Protein AF-A0AA35RG42-F1 (afdb_monomer)

Structure (mmCIF, N/CA/C/O backbone):
data_AF-A0AA35RG42-F1
#
_entry.id   AF-A0AA35RG42-F1
#
loop_
_atom_site.group_PDB
_atom_site.id
_atom_site.type_symbol
_atom_site.label_atom_id
_atom_site.label_alt_id
_atom_site.label_comp_id
_atom_site.label_asym_id
_atom_site.label_entity_id
_atom_site.label_seq_id
_atom_site.pdbx_PDB_ins_code
_atom_site.Cartn_x
_atom_site.Cartn_y
_atom_site.Cartn_z
_atom_site.occupancy
_atom_site.B_iso_or_equiv
_atom_site.auth_seq_id
_atom_site.auth_comp_id
_atom_site.auth_asym_id
_atom_site.auth_atom_id
_atom_site.pdbx_PDB_model_num
ATOM 1 N N . MET A 1 1 ? 3.889 11.584 -10.795 1.00 48.56 1 MET A N 1
ATOM 2 C CA . MET A 1 1 ? 5.345 11.611 -10.540 1.00 48.56 1 MET A CA 1
ATOM 3 C C . MET A 1 1 ? 5.701 13.025 -10.111 1.00 48.56 1 MET A C 1
ATOM 5 O O . MET A 1 1 ? 5.365 13.944 -10.849 1.00 48.56 1 MET A O 1
ATOM 9 N N . GLN A 1 2 ? 6.267 13.225 -8.919 1.00 54.19 2 GLN A N 1
ATOM 10 C CA . GLN A 1 2 ? 6.822 14.536 -8.549 1.00 54.19 2 GLN A CA 1
ATOM 11 C C . GLN A 1 2 ? 8.264 14.652 -9.061 1.00 54.19 2 GLN A C 1
ATOM 13 O O . GLN A 1 2 ? 8.915 13.640 -9.318 1.00 54.19 2 GLN A O 1
ATOM 18 N N . ALA A 1 3 ? 8.753 15.884 -9.215 1.00 53.75 3 ALA A N 1
ATOM 19 C CA . ALA A 1 3 ? 9.957 16.242 -9.972 1.00 53.75 3 ALA A CA 1
ATOM 20 C C . ALA A 1 3 ? 11.309 15.705 -9.429 1.00 53.75 3 ALA A C 1
ATOM 22 O O . ALA A 1 3 ? 12.350 16.092 -9.942 1.00 53.75 3 ALA A O 1
ATOM 23 N N . ASN A 1 4 ? 11.322 14.812 -8.431 1.00 77.81 4 ASN A N 1
ATOM 24 C CA . ASN A 1 4 ? 12.541 14.327 -7.766 1.00 77.81 4 ASN A CA 1
ATOM 25 C C . ASN A 1 4 ? 12.570 12.799 -7.533 1.00 77.81 4 ASN A C 1
ATOM 27 O O . ASN A 1 4 ? 13.040 12.326 -6.504 1.00 77.81 4 ASN A O 1
ATOM 31 N N . GLY A 1 5 ? 11.983 12.002 -8.434 1.00 75.75 5 GLY A N 1
ATOM 32 C CA . GLY A 1 5 ? 11.952 10.538 -8.271 1.00 75.75 5 GLY A CA 1
ATOM 33 C C . GLY A 1 5 ? 11.038 10.045 -7.139 1.00 75.75 5 GLY A C 1
ATOM 34 O O . GLY A 1 5 ? 11.085 8.876 -6.769 1.00 75.75 5 GLY A O 1
ATOM 35 N N . THR A 1 6 ? 10.185 10.919 -6.598 1.00 83.44 6 THR A N 1
ATOM 36 C CA . THR A 1 6 ? 9.179 10.567 -5.593 1.00 83.44 6 THR A CA 1
ATOM 37 C C . THR A 1 6 ? 7.913 10.041 -6.266 1.00 83.44 6 THR A C 1
ATOM 39 O O . THR A 1 6 ? 7.288 10.715 -7.100 1.00 83.44 6 THR A O 1
ATOM 42 N N . TYR A 1 7 ? 7.513 8.840 -5.859 1.00 80.88 7 TYR A N 1
ATOM 43 C CA . TYR A 1 7 ? 6.262 8.203 -6.249 1.00 80.88 7 TYR A CA 1
ATOM 44 C C . TYR A 1 7 ? 5.266 8.357 -5.104 1.00 80.88 7 TYR A C 1
ATOM 46 O O . TYR A 1 7 ? 5.555 7.990 -3.971 1.00 80.88 7 TYR A O 1
ATOM 54 N N . VAL A 1 8 ? 4.106 8.939 -5.401 1.00 85.94 8 VAL A N 1
ATOM 55 C CA . VAL A 1 8 ? 3.035 9.174 -4.428 1.00 85.94 8 VAL A CA 1
ATOM 56 C C . VAL A 1 8 ? 1.784 8.489 -4.951 1.00 85.94 8 VAL A C 1
ATOM 58 O O . VAL A 1 8 ? 1.377 8.751 -6.084 1.00 85.94 8 VAL A O 1
ATOM 61 N N . ALA A 1 9 ? 1.191 7.630 -4.128 1.00 84.19 9 ALA A N 1
ATOM 62 C CA . ALA A 1 9 ? -0.137 7.075 -4.343 1.00 84.19 9 ALA A CA 1
ATOM 63 C C . ALA A 1 9 ? -1.102 7.733 -3.351 1.00 84.19 9 ALA A C 1
ATOM 65 O O . ALA A 1 9 ? -0.758 7.919 -2.186 1.00 84.19 9 ALA A O 1
ATOM 66 N N . ASN A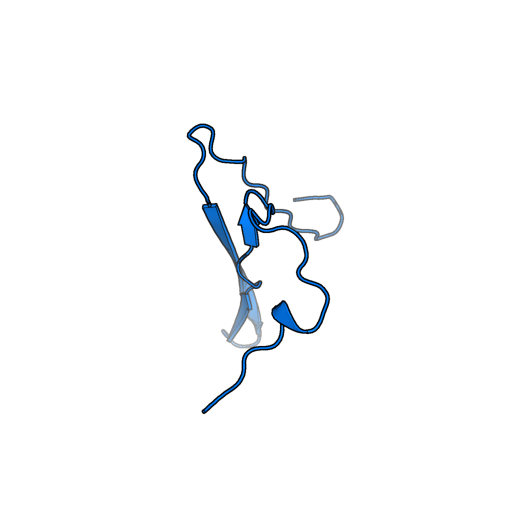 1 10 ? -2.288 8.106 -3.824 1.00 86.00 10 ASN A N 1
ATOM 67 C CA . ASN A 1 10 ? -3.348 8.664 -2.993 1.00 86.00 10 ASN A CA 1
ATOM 68 C C . ASN A 1 10 ? -4.663 7.959 -3.344 1.00 86.00 10 ASN A C 1
ATOM 70 O O . ASN A 1 10 ? -4.951 7.747 -4.522 1.00 86.00 10 ASN A O 1
ATOM 74 N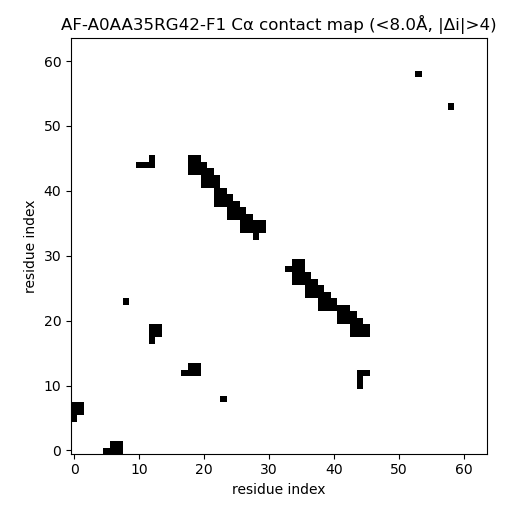 N . MET A 1 11 ? -5.425 7.595 -2.318 1.00 87.62 11 MET A N 1
ATOM 75 C CA . MET A 1 11 ? -6.723 6.935 -2.402 1.00 87.62 11 MET A CA 1
ATOM 76 C C . MET A 1 11 ? -7.723 7.757 -1.585 1.00 87.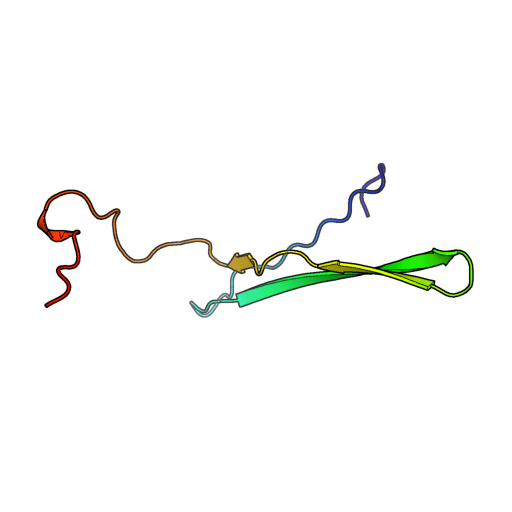62 11 MET A C 1
ATOM 78 O O . MET A 1 11 ? -7.434 8.163 -0.460 1.00 87.62 11 MET A O 1
ATOM 82 N N . SER A 1 12 ? -8.905 8.006 -2.144 1.00 89.25 12 SER A N 1
ATOM 83 C CA . SER A 1 12 ? -9.985 8.702 -1.442 1.00 89.25 12 SER A CA 1
ATOM 84 C C . SER A 1 12 ? -10.662 7.790 -0.420 1.00 89.25 12 SER A C 1
ATOM 86 O O . SER A 1 12 ? -10.887 6.614 -0.698 1.00 89.25 12 SER A O 1
ATOM 88 N N . ILE A 1 13 ? -11.057 8.354 0.723 1.00 87.94 13 ILE A N 1
ATOM 89 C CA . ILE A 1 13 ? -11.860 7.652 1.733 1.00 87.94 13 ILE A CA 1
ATOM 90 C C . ILE A 1 13 ? -13.193 7.196 1.102 1.00 87.94 13 ILE A C 1
ATOM 92 O O . ILE A 1 13 ? -13.848 8.015 0.448 1.00 87.94 13 ILE A O 1
ATOM 96 N N . PRO A 1 14 ? -13.616 5.930 1.285 1.00 87.31 14 PRO A N 1
ATOM 97 C CA . PRO A 1 14 ? -14.890 5.440 0.762 1.00 87.31 14 PRO A CA 1
ATOM 98 C C . PRO A 1 14 ? -16.087 6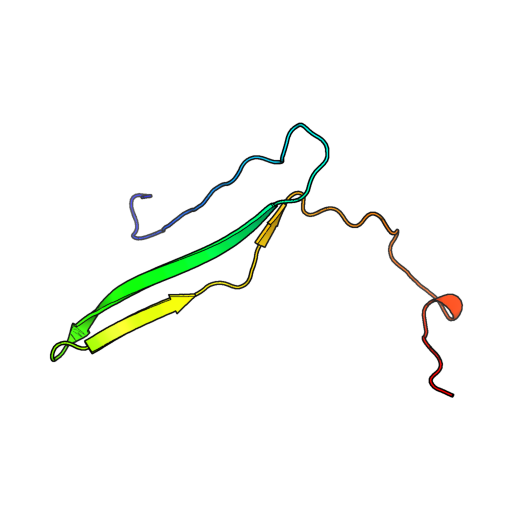.237 1.297 1.00 87.31 14 PRO A C 1
ATOM 100 O O . PRO A 1 14 ? -16.278 6.356 2.506 1.00 87.31 14 PRO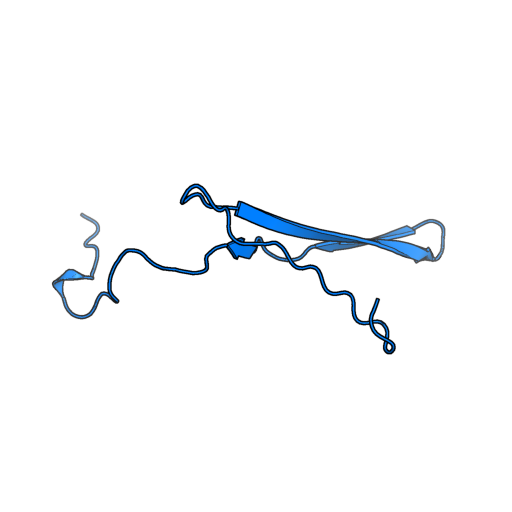 A O 1
ATOM 103 N N . SER A 1 15 ? -16.937 6.743 0.398 1.00 83.94 15 SER A N 1
ATOM 104 C CA . SER A 1 15 ? -18.102 7.572 0.750 1.00 83.94 15 SER A CA 1
ATOM 105 C C . SER A 1 15 ? -19.208 6.822 1.498 1.00 83.94 15 SER A C 1
ATOM 107 O O . SER A 1 15 ? -20.048 7.449 2.134 1.00 83.94 15 SER A O 1
ATOM 109 N N . GLU A 1 16 ? -19.215 5.490 1.437 1.00 85.88 16 GLU A N 1
ATOM 110 C CA . GLU A 1 16 ? -20.251 4.629 2.027 1.00 85.88 16 GLU A CA 1
ATOM 111 C C . GLU A 1 16 ? -19.902 4.141 3.448 1.00 85.88 16 GLU A C 1
ATOM 113 O O . GLU A 1 16 ? -20.503 3.194 3.946 1.00 85.88 16 GLU A O 1
ATOM 118 N N . GLY A 1 17 ? -18.930 4.773 4.121 1.00 82.12 17 GLY A N 1
ATOM 119 C CA . GLY A 1 17 ? -18.543 4.407 5.493 1.00 82.12 17 GLY A CA 1
ATOM 120 C C . GLY A 1 17 ? -17.745 3.101 5.587 1.00 82.12 17 GLY A C 1
ATOM 121 O O . GLY A 1 17 ? -17.779 2.421 6.610 1.00 82.12 17 GLY A O 1
ATOM 122 N N . GLY A 1 18 ? -17.050 2.741 4.507 1.00 85.88 18 GLY A N 1
ATOM 123 C CA . GLY A 1 18 ? -16.217 1.548 4.416 1.00 85.88 18 GLY A CA 1
ATOM 124 C C . GLY A 1 18 ? -14.729 1.821 4.614 1.00 85.88 18 GLY A C 1
ATOM 125 O O . GLY A 1 18 ? -14.275 2.959 4.726 1.00 85.88 18 GLY A O 1
ATOM 126 N N . TRP A 1 19 ? -13.968 0.732 4.585 1.00 88.50 19 TRP A N 1
ATOM 127 C CA . TRP A 1 19 ? -12.516 0.739 4.671 1.00 88.50 19 TRP A CA 1
ATOM 128 C C . TRP A 1 19 ? -11.901 0.341 3.335 1.00 88.50 19 TRP A C 1
ATOM 130 O O . TRP A 1 19 ? -12.449 -0.487 2.607 1.00 88.50 19 TRP A O 1
ATOM 140 N N . SER A 1 20 ? -10.748 0.908 3.001 1.00 90.25 20 SER A N 1
ATOM 141 C CA . SER A 1 20 ? -9.946 0.479 1.854 1.00 90.25 20 SER A CA 1
ATOM 142 C C . SER 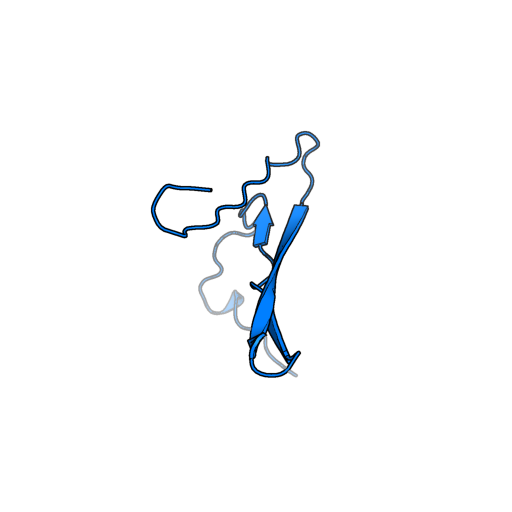A 1 20 ? -8.508 0.254 2.278 1.00 90.25 20 SER A C 1
ATOM 144 O O . SER A 1 20 ? -7.896 1.118 2.895 1.00 90.25 20 SER A O 1
ATOM 146 N N . GLY A 1 21 ? -7.980 -0.922 1.950 1.00 91.19 21 GLY A N 1
ATOM 147 C CA . GLY A 1 21 ? -6.580 -1.272 2.143 1.00 91.19 21 GLY A CA 1
ATOM 148 C C . GLY A 1 21 ? -5.851 -1.272 0.807 1.00 91.19 21 GLY A C 1
ATOM 149 O O . GLY A 1 21 ? -6.347 -1.847 -0.161 1.00 91.19 21 GLY A O 1
ATOM 150 N N . PHE A 1 22 ? -4.677 -0.659 0.741 1.00 91.69 22 PHE A N 1
ATOM 151 C CA . PHE A 1 22 ? -3.824 -0.708 -0.442 1.00 91.69 22 PHE A CA 1
ATOM 152 C C . PHE A 1 22 ? -2.353 -0.821 -0.053 1.00 91.69 22 PHE A C 1
ATOM 154 O O . PHE A 1 22 ? -1.948 -0.418 1.030 1.00 91.69 22 PHE A O 1
ATOM 161 N N . PHE A 1 23 ? -1.535 -1.361 -0.945 1.00 94.38 23 PHE A N 1
ATOM 162 C CA . PHE A 1 23 ? -0.080 -1.342 -0.833 1.00 94.38 23 PHE A CA 1
ATOM 163 C C . PHE A 1 23 ? 0.505 -0.972 -2.193 1.00 94.38 23 PHE A C 1
ATOM 165 O O . PHE A 1 23 ? -0.169 -1.075 -3.221 1.00 94.38 23 PHE A O 1
ATOM 172 N N . ILE A 1 24 ? 1.747 -0.508 -2.202 1.00 92.75 24 ILE A N 1
ATOM 173 C CA . ILE A 1 24 ? 2.453 -0.157 -3.429 1.00 92.75 24 ILE A CA 1
ATOM 174 C C . ILE A 1 24 ? 3.454 -1.269 -3.714 1.00 92.75 24 ILE A C 1
ATOM 176 O O . ILE A 1 24 ? 4.271 -1.588 -2.853 1.00 92.75 24 ILE A O 1
ATOM 180 N N . GLN A 1 25 ? 3.405 -1.815 -4.927 1.00 94.31 25 GLN A N 1
ATOM 181 C CA . GLN A 1 25 ? 4.403 -2.733 -5.466 1.00 94.31 25 GLN A CA 1
ATOM 182 C C . GLN A 1 25 ? 5.089 -2.066 -6.654 1.00 94.31 25 GLN A C 1
ATOM 184 O O . GLN A 1 25 ? 4.430 -1.585 -7.578 1.00 94.31 25 GLN A O 1
ATOM 189 N N . MET A 1 26 ? 6.414 -2.008 -6.612 1.00 92.12 26 MET A N 1
ATOM 190 C CA . MET A 1 26 ? 7.237 -1.417 -7.660 1.00 92.12 26 MET A CA 1
ATOM 191 C C . MET A 1 26 ? 8.250 -2.438 -8.154 1.00 92.12 26 MET A C 1
ATOM 193 O O . MET A 1 26 ? 8.921 -3.091 -7.357 1.00 92.12 26 MET A O 1
ATOM 197 N N . THR A 1 27 ? 8.389 -2.521 -9.473 1.00 94.31 27 THR A N 1
ATOM 198 C CA . THR A 1 27 ? 9.374 -3.371 -10.142 1.00 94.31 27 THR A CA 1
ATOM 199 C C . THR A 1 27 ? 10.333 -2.514 -10.956 1.00 94.31 27 THR A C 1
ATOM 201 O O . THR A 1 27 ? 9.892 -1.712 -11.783 1.00 94.31 27 THR A O 1
ATOM 204 N N . PHE A 1 28 ? 11.635 -2.709 -10.766 1.00 90.94 28 PHE A N 1
ATOM 205 C CA . PHE A 1 28 ? 12.683 -2.044 -11.539 1.00 90.94 28 PHE A CA 1
ATOM 206 C C . PHE A 1 28 ? 13.564 -3.076 -12.236 1.00 90.94 28 PHE A C 1
ATOM 208 O O . PHE A 1 28 ? 13.891 -4.113 -11.660 1.00 90.94 28 PHE A O 1
ATOM 215 N N . ALA A 1 29 ? 13.985 -2.773 -13.465 1.00 94.38 29 ALA A N 1
ATOM 216 C CA . ALA A 1 29 ? 14.979 -3.584 -14.155 1.00 94.38 29 ALA A CA 1
ATOM 217 C C . ALA A 1 29 ? 16.332 -3.482 -13.432 1.00 94.38 29 ALA A C 1
ATOM 219 O O . ALA A 1 29 ? 16.854 -2.384 -13.221 1.00 94.38 29 ALA A O 1
ATOM 220 N N . GLY A 1 30 ? 16.884 -4.629 -13.051 1.00 91.75 30 GLY A N 1
ATOM 221 C CA . GLY A 1 30 ? 18.220 -4.768 -12.490 1.00 91.75 30 GLY A CA 1
ATOM 222 C C . GLY A 1 30 ? 19.231 -5.273 -13.529 1.00 91.75 30 GLY A C 1
ATOM 223 O O . GLY A 1 30 ? 18.871 -5.628 -14.653 1.00 91.75 30 GLY A O 1
ATOM 224 N N . PRO A 1 31 ? 20.530 -5.314 -13.191 1.00 94.56 31 PRO A N 1
ATOM 225 C CA . PRO A 1 31 ? 21.553 -5.874 -14.071 1.00 94.56 31 PRO A CA 1
ATOM 226 C C . PRO A 1 31 ? 21.322 -7.366 -14.353 1.00 94.56 31 PRO A C 1
ATOM 228 O O . PRO A 1 31 ? 20.815 -8.081 -13.492 1.00 94.56 31 PRO A O 1
ATOM 231 N N . ARG A 1 32 ? 21.791 -7.862 -15.508 1.00 93.19 32 ARG A N 1
ATOM 232 C CA . ARG A 1 32 ? 21.764 -9.300 -15.864 1.00 93.19 32 ARG A CA 1
ATOM 233 C C . ARG A 1 32 ? 20.356 -9.914 -15.797 1.00 93.19 32 ARG A C 1
ATOM 235 O O . ARG A 1 32 ? 20.180 -10.968 -15.196 1.00 93.19 32 ARG A O 1
ATOM 242 N N . ASP A 1 33 ? 19.374 -9.216 -16.366 1.00 91.62 33 ASP A N 1
ATOM 243 C CA . ASP A 1 33 ? 17.970 -9.649 -16.432 1.00 91.62 33 ASP A CA 1
ATOM 244 C C . ASP A 1 33 ? 17.330 -9.931 -15.059 1.00 91.62 33 ASP A C 1
ATOM 246 O O . ASP A 1 33 ? 16.370 -10.692 -14.942 1.00 91.62 33 ASP A O 1
ATOM 250 N N . THR A 1 34 ? 17.852 -9.308 -13.998 1.00 95.25 34 THR A N 1
ATOM 251 C CA . THR A 1 34 ? 17.241 -9.363 -12.665 1.00 95.25 34 THR A CA 1
ATOM 252 C C . THR A 1 34 ? 16.145 -8.312 -12.524 1.00 95.25 34 THR A C 1
ATOM 254 O O . THR A 1 34 ? 16.118 -7.311 -13.241 1.00 95.25 34 THR A O 1
ATOM 257 N N . VAL A 1 35 ? 15.234 -8.525 -11.576 1.00 96.00 35 VAL A N 1
ATOM 258 C CA . VAL A 1 35 ? 14.173 -7.571 -11.237 1.00 96.00 35 VAL A CA 1
ATOM 259 C C . VAL A 1 35 ? 14.314 -7.205 -9.769 1.00 96.00 35 VAL A C 1
ATOM 261 O O . VAL A 1 35 ? 14.362 -8.083 -8.909 1.00 96.00 35 VAL A O 1
ATOM 264 N N . PHE A 1 36 ? 14.390 -5.908 -9.480 1.00 94.81 36 PHE A N 1
ATOM 265 C CA . PHE A 1 36 ? 14.255 -5.409 -8.119 1.00 94.81 36 PHE A CA 1
ATOM 266 C C . PHE A 1 36 ? 12.782 -5.190 -7.821 1.00 94.81 36 PHE A C 1
ATOM 268 O O . PHE A 1 36 ? 12.104 -4.457 -8.542 1.00 94.81 36 PHE A O 1
ATOM 275 N N . GLU A 1 37 ? 12.308 -5.804 -6.748 1.00 95.00 37 GLU A N 1
ATOM 276 C CA . GLU A 1 37 ? 10.943 -5.660 -6.272 1.00 95.00 37 GLU A CA 1
ATOM 277 C C . GLU A 1 37 ? 10.938 -4.962 -4.915 1.00 95.00 37 GLU A C 1
ATOM 279 O O . GLU A 1 37 ? 11.711 -5.296 -4.015 1.00 95.00 37 GLU A O 1
ATOM 284 N N . PHE A 1 38 ? 10.067 -3.968 -4.787 1.00 92.75 38 PHE A N 1
ATOM 285 C CA . PHE A 1 38 ? 9.841 -3.236 -3.552 1.00 92.75 38 PHE A CA 1
ATOM 286 C C . PHE A 1 38 ? 8.345 -3.188 -3.258 1.00 92.75 38 PHE A C 1
ATOM 288 O O . PHE A 1 38 ? 7.552 -2.802 -4.118 1.00 92.75 38 PHE A O 1
ATOM 295 N N . THR A 1 39 ? 7.977 -3.533 -2.026 1.00 94.69 39 THR A N 1
ATOM 296 C CA . THR A 1 39 ? 6.602 -3.465 -1.528 1.00 94.69 39 THR A CA 1
ATOM 297 C C . THR A 1 39 ? 6.524 -2.613 -0.271 1.00 94.69 39 THR A C 1
ATOM 299 O O . THR A 1 39 ? 7.362 -2.746 0.624 1.00 94.69 39 THR A O 1
ATOM 302 N N . THR A 1 40 ? 5.490 -1.785 -0.157 1.00 93.31 40 THR A N 1
ATOM 303 C CA . THR A 1 40 ? 5.156 -1.118 1.109 1.00 93.31 40 THR A CA 1
ATOM 304 C C . THR A 1 40 ? 4.308 -2.025 1.997 1.00 93.31 40 THR A C 1
ATOM 306 O O . THR A 1 40 ? 3.711 -2.994 1.531 1.00 93.31 40 THR A O 1
ATOM 309 N N . GLN A 1 41 ? 4.191 -1.676 3.279 1.00 93.62 41 GLN A N 1
ATOM 310 C CA . GLN A 1 41 ? 3.128 -2.229 4.120 1.00 93.62 41 GLN A CA 1
ATOM 311 C C . GLN A 1 41 ? 1.749 -1.795 3.598 1.00 93.62 41 GLN A C 1
ATOM 313 O O . GLN A 1 41 ? 1.639 -0.826 2.834 1.00 93.62 41 GLN A O 1
ATOM 318 N N . VAL A 1 42 ? 0.707 -2.517 4.016 1.00 92.56 42 VAL A N 1
ATOM 319 C CA . VAL A 1 42 ? -0.681 -2.145 3.731 1.00 92.56 42 VAL A CA 1
ATOM 320 C C . VAL A 1 42 ? -1.000 -0.838 4.449 1.00 92.56 42 VAL A C 1
ATOM 322 O O . VAL A 1 42 ? -0.795 -0.710 5.653 1.00 92.56 42 VAL A O 1
ATOM 325 N N . ASN A 1 43 ? -1.519 0.123 3.701 1.00 92.25 43 ASN A N 1
ATOM 326 C CA . ASN A 1 43 ? -2.123 1.335 4.212 1.00 92.25 43 ASN A CA 1
ATOM 327 C C . ASN A 1 43 ? -3.644 1.175 4.193 1.00 92.25 43 ASN A C 1
ATOM 329 O O . ASN A 1 43 ? -4.207 0.737 3.190 1.00 92.25 43 ASN A O 1
ATOM 333 N N . ILE A 1 44 ? -4.291 1.500 5.308 1.00 90.69 44 ILE A N 1
ATOM 334 C CA . ILE A 1 44 ? -5.733 1.369 5.491 1.00 90.69 44 ILE A CA 1
ATOM 335 C C . ILE A 1 44 ? -6.325 2.774 5.633 1.00 90.69 44 ILE A C 1
ATOM 337 O O . ILE A 1 44 ? -5.834 3.571 6.427 1.00 90.69 44 ILE A O 1
ATOM 341 N N . ILE A 1 45 ? -7.380 3.068 4.873 1.00 92.12 45 ILE A N 1
ATOM 342 C CA . ILE A 1 45 ? -8.116 4.334 4.930 1.00 92.12 45 ILE A CA 1
ATOM 343 C C . ILE A 1 45 ? -9.601 4.096 5.251 1.00 92.12 45 ILE A C 1
ATOM 345 O O . ILE A 1 45 ? -10.185 3.152 4.706 1.00 92.12 45 ILE A O 1
ATOM 349 N N . PRO A 1 46 ? -10.236 4.952 6.074 1.00 89.38 46 PRO A N 1
ATOM 350 C CA . PRO A 1 46 ? -9.637 6.071 6.822 1.00 89.38 46 PRO A CA 1
ATOM 351 C C . PRO A 1 46 ? -8.755 5.592 7.990 1.00 89.38 46 PRO A C 1
ATOM 353 O O . PRO A 1 46 ? -9.060 4.581 8.589 1.00 89.38 46 PRO A O 1
ATOM 356 N N . ASP A 1 47 ? -7.691 6.307 8.362 1.00 84.50 47 ASP A N 1
ATOM 357 C CA . ASP A 1 47 ? -6.854 5.936 9.523 1.00 84.50 47 ASP A CA 1
ATOM 358 C C . ASP A 1 47 ? -7.519 6.369 10.845 1.00 84.50 47 ASP A C 1
ATOM 360 O O . ASP A 1 47 ? -7.132 7.353 11.476 1.00 84.50 47 ASP A O 1
ATOM 364 N N . THR A 1 48 ? -8.620 5.703 11.207 1.00 83.06 48 THR A N 1
ATOM 365 C CA . THR A 1 48 ? -9.424 6.035 12.393 1.00 83.06 48 THR A CA 1
ATOM 366 C C . THR A 1 48 ? -9.664 4.816 13.269 1.00 83.06 48 THR A C 1
ATOM 368 O O . THR A 1 48 ? -10.413 3.915 12.897 1.00 83.06 48 THR A O 1
ATOM 371 N N . PHE A 1 49 ? -9.117 4.809 14.481 1.00 78.06 49 PHE A N 1
ATOM 372 C CA . PHE A 1 49 ? -9.490 3.810 15.479 1.00 78.06 49 PHE A CA 1
ATOM 373 C C . PHE A 1 49 ? -10.874 4.127 16.058 1.00 78.06 49 PHE A C 1
ATOM 375 O O . PHE A 1 49 ? -11.106 5.204 16.598 1.00 78.06 49 PHE A O 1
ATOM 382 N N . TYR A 1 50 ? -11.803 3.171 15.961 1.00 76.56 50 TYR A N 1
ATOM 383 C CA . TYR A 1 50 ? -13.139 3.291 16.568 1.00 76.56 50 TYR A CA 1
ATOM 384 C C . TYR A 1 50 ? -13.145 3.077 18.084 1.00 76.56 50 TYR A C 1
ATOM 386 O O . TYR A 1 50 ? -14.174 3.273 18.731 1.00 76.56 50 TYR A O 1
ATOM 394 N N . TYR A 1 51 ? -12.012 2.670 18.648 1.00 80.06 51 TYR A N 1
ATOM 395 C CA . TYR A 1 51 ? -11.848 2.478 20.077 1.00 80.06 51 TYR A CA 1
ATOM 396 C C . TYR A 1 51 ? -10.980 3.605 20.628 1.00 80.06 51 TYR A C 1
ATOM 398 O O . TYR A 1 51 ? -9.973 3.941 20.003 1.00 80.06 51 TYR A O 1
ATOM 406 N N . PRO A 1 52 ? -11.359 4.197 21.771 1.00 81.00 52 PRO A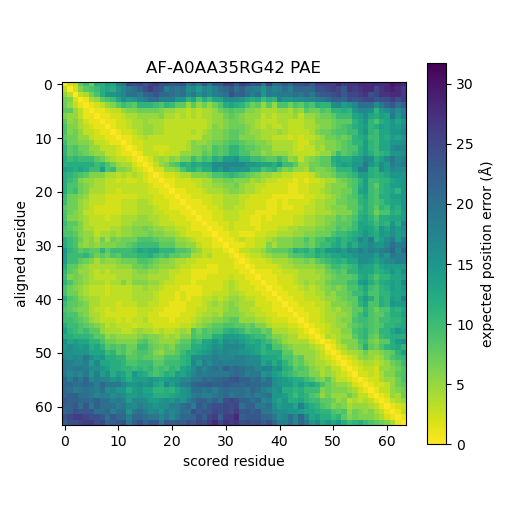 N 1
ATOM 407 C CA . PRO A 1 52 ? -10.492 5.142 22.451 1.00 81.00 52 PRO A CA 1
ATOM 408 C C . PRO A 1 52 ? -9.203 4.447 22.892 1.00 81.00 52 PRO A C 1
ATOM 410 O O . PRO A 1 52 ? -9.182 3.229 23.099 1.00 81.00 52 PRO A O 1
ATOM 413 N N . ASP A 1 53 ? -8.147 5.237 23.074 1.00 81.62 53 ASP A N 1
ATOM 414 C CA . ASP A 1 53 ? -6.895 4.736 23.625 1.00 81.62 53 ASP A CA 1
ATOM 415 C C . ASP A 1 53 ? -7.153 4.052 24.970 1.00 81.62 53 ASP A C 1
ATOM 417 O O . ASP A 1 53 ? -7.769 4.605 25.885 1.00 81.62 53 ASP A O 1
ATOM 421 N N . CYS A 1 54 ? -6.698 2.807 25.064 1.00 84.62 54 CYS A N 1
ATOM 422 C CA . CYS A 1 54 ? -6.844 2.006 26.263 1.00 84.62 54 CYS A CA 1
ATOM 423 C C . CYS A 1 54 ? -5.678 2.320 27.212 1.00 84.62 54 CYS A C 1
ATOM 425 O O . CYS A 1 54 ? -4.508 2.150 26.855 1.00 84.62 54 CYS A O 1
ATOM 427 N N . HIS A 1 55 ? -5.987 2.748 28.436 1.00 86.12 55 HIS A N 1
ATOM 428 C CA . HIS A 1 55 ? -5.016 2.974 29.505 1.00 86.12 55 HIS A CA 1
ATOM 429 C C . HIS A 1 55 ? -5.453 2.252 30.780 1.00 86.12 55 HIS A C 1
ATOM 431 O O . HIS A 1 55 ? -6.641 2.088 30.997 1.00 86.12 55 HIS A O 1
ATOM 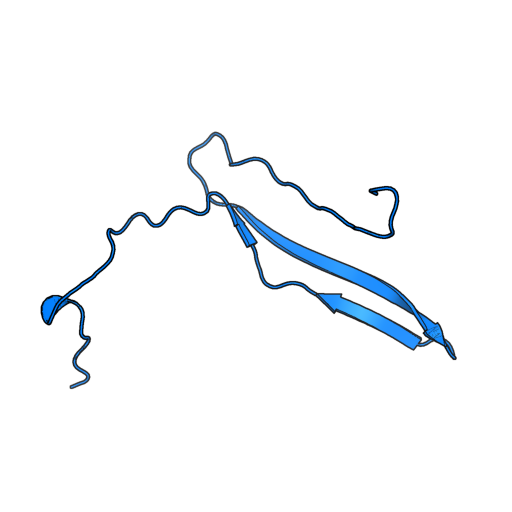437 N N . GLY A 1 56 ? -4.510 1.864 31.642 1.00 83.25 56 GLY A N 1
ATOM 438 C CA . GLY A 1 56 ? -4.832 1.259 32.940 1.00 83.25 56 GLY A CA 1
ATOM 439 C C . GLY A 1 56 ? -4.763 -0.270 32.974 1.00 83.25 56 GLY A C 1
ATOM 440 O O . GLY A 1 56 ? -4.275 -0.921 32.048 1.00 83.25 56 GLY A O 1
ATOM 441 N N . ALA A 1 57 ? -5.184 -0.840 34.104 1.00 81.56 57 ALA A N 1
ATOM 442 C CA . ALA A 1 57 ? -5.094 -2.277 34.381 1.00 81.56 57 ALA A CA 1
ATOM 443 C C . ALA A 1 57 ? -6.137 -3.087 33.589 1.00 81.56 57 ALA A C 1
ATOM 445 O O . ALA A 1 57 ? -5.886 -4.227 33.211 1.00 81.56 57 ALA A O 1
ATOM 446 N N . GLU A 1 58 ? -7.273 -2.469 33.279 1.00 78.38 58 GLU A N 1
ATOM 447 C CA . GLU A 1 58 ? -8.369 -2.983 32.458 1.00 78.38 58 GLU A CA 1
ATOM 448 C C . GLU A 1 58 ? -7.972 -3.265 31.000 1.00 78.38 58 GLU A C 1
ATOM 450 O O . GLU A 1 58 ? -8.659 -4.009 30.305 1.00 78.38 58 GLU A O 1
ATOM 455 N N . CYS A 1 59 ? -6.846 -2.709 30.548 1.00 79.75 59 CYS A N 1
ATOM 456 C CA . CYS A 1 59 ? -6.315 -2.882 29.197 1.00 79.75 59 CYS A CA 1
ATOM 457 C C . CYS A 1 59 ? -5.314 -4.035 29.073 1.00 79.75 59 CYS A C 1
ATOM 459 O O . CYS A 1 59 ? -4.843 -4.325 27.972 1.00 79.75 59 CYS A O 1
ATOM 461 N N . GLN A 1 60 ? -4.944 -4.679 30.184 1.00 80.31 60 GLN A N 1
ATOM 462 C CA . GLN A 1 60 ? -3.984 -5.778 30.176 1.00 80.31 60 GLN A CA 1
ATOM 463 C C . GLN A 1 60 ? -4.714 -7.112 30.008 1.00 80.31 60 GLN A C 1
ATOM 465 O O . GLN A 1 60 ? -5.488 -7.531 30.865 1.00 80.31 60 GLN A O 1
ATOM 470 N N . GLY A 1 61 ? -4.452 -7.808 28.900 1.00 77.94 61 GLY A N 1
ATOM 471 C CA . GLY A 1 61 ? -4.921 -9.179 28.721 1.00 77.94 61 GLY A CA 1
ATOM 472 C C . GLY A 1 61 ? -4.206 -10.123 29.689 1.00 77.94 61 GLY A C 1
ATOM 473 O O . GLY A 1 61 ? -2.978 -10.203 29.684 1.00 77.94 61 GLY A O 1
ATOM 474 N N . HIS A 1 62 ? -4.958 -10.859 30.506 1.00 76.38 62 HIS A N 1
ATOM 475 C CA . HIS A 1 62 ? -4.419 -11.973 31.284 1.00 76.38 62 HIS A CA 1
ATOM 476 C C . HIS A 1 62 ? -4.566 -13.276 30.499 1.00 76.38 62 HIS A C 1
ATOM 478 O O . HIS A 1 62 ? -5.673 -13.695 30.168 1.00 76.38 62 HIS A O 1
ATOM 484 N N . LEU A 1 63 ? -3.429 -13.904 30.195 1.00 71.44 63 LEU A N 1
ATOM 485 C CA . LEU A 1 63 ? -3.390 -15.285 29.726 1.00 71.44 63 LEU A CA 1
ATOM 486 C C . LEU A 1 63 ? -3.579 -16.202 30.941 1.00 71.44 63 LEU A C 1
ATOM 488 O O . LEU A 1 63 ? -2.871 -16.040 31.935 1.00 71.44 63 LEU A O 1
ATOM 492 N N . LEU A 1 64 ? -4.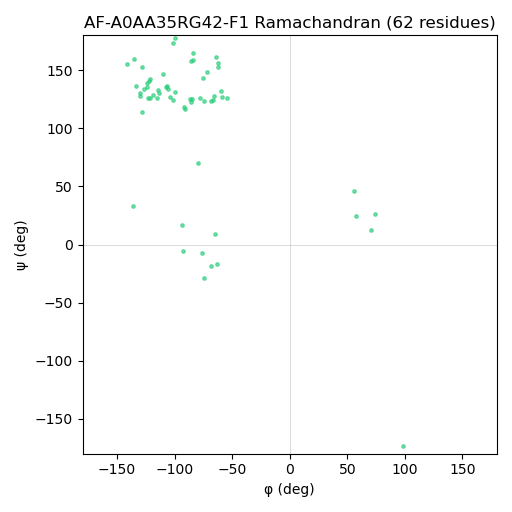567 -17.098 30.853 1.00 56.84 64 LEU A N 1
ATOM 493 C CA . LEU A 1 64 ? -4.867 -18.121 31.861 1.00 56.84 64 LEU A CA 1
ATOM 494 C C . LEU A 1 64 ? -3.783 -19.202 31.911 1.00 56.84 64 LEU A C 1
ATOM 496 O O . LEU A 1 64 ? -3.271 -19.567 30.827 1.00 56.84 64 LEU A O 1
#

Radius of gyration: 19.45 Å; Cα contacts (8 Å, |Δi|>4): 56; chains: 1; bounding box: 42×34×51 Å

InterPro domains:
  IPR009199 PhoPQ-activated pathogenicity-related protein, PqaA type [PTHR31497] (3-63)

Mean predicted aligned error: 8.71 Å

Sequence (64 aa):
MQANGTYVANMSIPSEGGWSGFFIQMTFAGPRDTVFEFTTQVNIIPDTFYYPDCHGAECQGHLL

pLDDT: mean 85.0, std 10.19, range [48.56, 96.0]

Secondary structure (DSSP, 8-state):
--TTS------PPPTTS--EEE--EEEEEPSTT-EEEEEPPPEEES---SSPPP-SGGGPPPP-

Organism: Geodia barretti (NCBI:txid519541)

Foldseek 3Di:
DDPPPDDDDDDDADPVPDKDKDKDWDWDQDPPRDIDIDIDPIDMPPPDDPDPDDDDPVPDDDDD

Nearest PDB structures (foldseek):
  8gxs-assembly1_DA  TM=3.351E-01  e=9.364E+00  Homo sapiens
  7eg9-assembly1_A  TM=3.351E-01  e=9.364E+00  Homo sapiens
  5tgc-assembly3_C  TM=2.270E-01  e=5.070E+00  Saccharomyces cerevisiae
  8yt8-assembly1_B  TM=1.486E-01  e=6.220E+00  Mus musculus

Solvent-accessible surface area (backbone atoms only — not comparable to full-atom values): 4614 Å² total; per-residue (Å²): 124,53,102,78,86,47,81,82,87,88,80,80,67,51,90,85,81,50,76,49,74,48,63,53,79,46,79,42,89,41,77,93,88,37,73,46,76,50,71,55,72,78,46,59,32,65,89,69,78,94,62,78,90,79,70,70,77,90,62,60,84,80,83,130